Protein AF-A0A536Q8A3-F1 (afdb_monomer)

Mean predicted aligned error: 4.2 Å

pLDDT: mean 90.52, std 9.24, range [44.59, 96.56]

Solvent-accessible surface area (backbone atoms only — not comparable to full-atom values): 3479 Å² total; per-residue (Å²): 133,87,83,84,77,56,68,67,60,54,49,53,50,45,73,73,45,61,56,49,66,38,35,84,85,43,88,61,31,74,63,69,55,59,54,91,60,76,87,57,86,65,84,68,76,61,47,79,47,75,61,129

Sequence (52 aa):
MATVTSEQALGSLASSVHGSVLRAGDQAYDAARRIFNGMIDKRPRVIVQALG

Foldseek 3Di:
DDDDDDPVVLVVVCVVAQFHKDAVPDPCQVVQQDDPPNVDDDHDGIDTDGDD

Radius of gyration: 12.18 Å; Cα contacts (8 Å, |Δi|>4): 41; chains: 1; bounding box: 20×34×29 Å

Nearest PDB structures (foldseek):
  6fyg-assembly3_C  TM=7.907E-01  e=7.797E-03  Streptomyces maritimus
  6fyf-assembly3_C  TM=8.213E-01  e=9.659E-03  Streptomyces maritimus
  6fye-assembly1_B-2  TM=8.454E-01  e=1.592E-02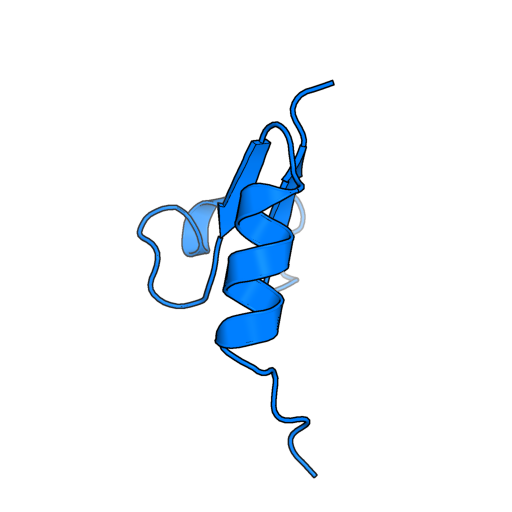  Streptomyces maritimus
  6fyc-assembly1_B-2  TM=8.308E-01  e=1.710E-02  Streptomyces maritimus
  4xlo-assembly1_C  TM=8.052E-01  e=2.625E-02  Streptomyces maritimus

Structure (mmCIF, N/CA/C/O backbone):
data_AF-A0A536Q8A3-F1
#
_entry.id   AF-A0A536Q8A3-F1
#
loop_
_atom_site.group_PDB
_atom_site.id
_atom_site.type_symbol
_atom_site.label_atom_id
_atom_site.label_alt_id
_atom_site.label_comp_id
_atom_site.label_asym_id
_atom_site.label_entity_id
_atom_site.label_seq_id
_atom_site.pdbx_PDB_ins_code
_atom_site.Cartn_x
_atom_site.Cartn_y
_atom_site.Cartn_z
_atom_site.occupancy
_atom_site.B_iso_or_equiv
_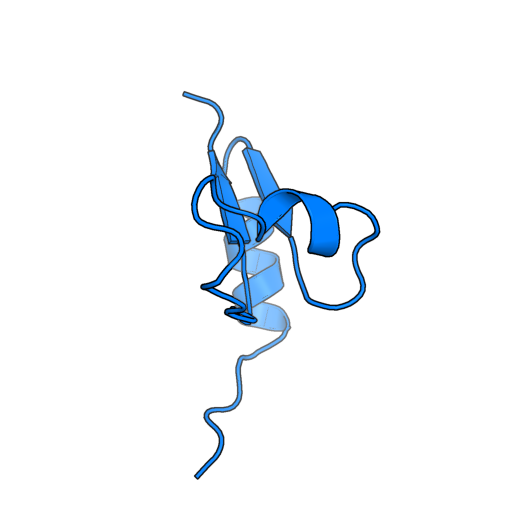atom_site.auth_seq_id
_atom_site.auth_comp_id
_atom_site.a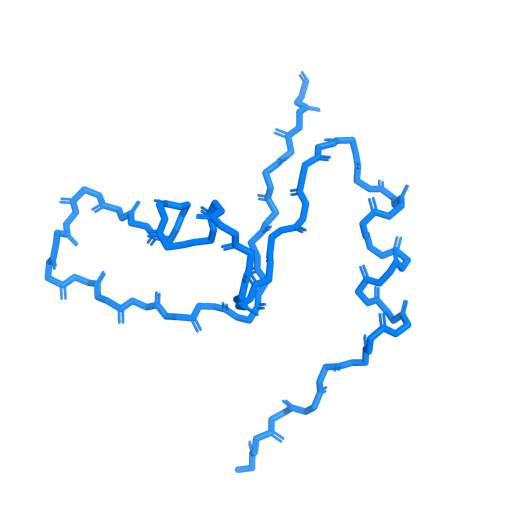uth_asym_id
_atom_site.auth_atom_id
_atom_site.pdbx_PDB_model_num
ATOM 1 N N . MET A 1 1 ? 1.416 -22.811 8.663 1.00 44.59 1 MET A N 1
ATOM 2 C CA . MET A 1 1 ? 0.426 -22.047 9.456 1.00 44.59 1 MET A CA 1
ATOM 3 C C . MET A 1 1 ? 0.187 -20.724 8.750 1.00 44.59 1 MET A C 1
ATOM 5 O O . MET A 1 1 ? 1.156 -20.016 8.510 1.00 44.59 1 MET A O 1
ATOM 9 N N . ALA A 1 2 ? -1.047 -20.419 8.345 1.00 61.91 2 ALA A N 1
ATOM 10 C CA . ALA A 1 2 ? -1.362 -19.109 7.778 1.00 61.91 2 ALA A CA 1
ATOM 11 C C . ALA A 1 2 ? -1.364 -18.076 8.913 1.00 61.91 2 ALA A C 1
ATOM 13 O O . ALA A 1 2 ? -2.052 -18.263 9.914 1.00 61.91 2 ALA A O 1
ATOM 14 N N . THR A 1 3 ? -0.567 -17.018 8.789 1.00 71.12 3 THR A N 1
ATOM 15 C CA . THR A 1 3 ? -0.612 -15.900 9.733 1.00 71.12 3 THR A CA 1
ATOM 16 C C . THR A 1 3 ? -1.933 -15.167 9.547 1.00 71.12 3 THR A C 1
ATOM 18 O O . THR A 1 3 ? -2.300 -14.811 8.428 1.00 71.12 3 THR A O 1
ATOM 21 N N . VAL A 1 4 ? -2.682 -14.969 10.630 1.00 77.44 4 VAL A N 1
ATOM 22 C CA . VAL A 1 4 ? -3.922 -14.184 10.618 1.00 77.44 4 VAL A CA 1
ATOM 23 C C . VAL A 1 4 ? -3.547 -12.708 10.757 1.00 77.44 4 VAL A C 1
ATOM 25 O O . VAL A 1 4 ? -2.695 -12.357 11.567 1.00 77.44 4 VAL A O 1
ATOM 28 N N . THR A 1 5 ? -4.157 -11.845 9.946 1.00 81.56 5 THR A N 1
ATOM 29 C CA . THR A 1 5 ? -3.974 -10.390 10.019 1.00 81.56 5 THR A CA 1
ATOM 30 C C . THR A 1 5 ? -5.281 -9.816 10.527 1.00 81.56 5 THR A C 1
ATOM 32 O O . THR A 1 5 ? -6.330 -10.121 9.964 1.00 81.56 5 THR A O 1
ATOM 35 N N . SER A 1 6 ? -5.222 -9.042 11.606 1.00 87.25 6 SER A N 1
ATOM 36 C CA . SER A 1 6 ? -6.406 -8.485 12.256 1.00 87.25 6 SER A CA 1
ATOM 37 C C . SER A 1 6 ? -6.980 -7.321 11.449 1.00 87.25 6 SER A C 1
ATOM 39 O O . SER A 1 6 ? -6.274 -6.349 11.187 1.00 87.25 6 SER A O 1
ATOM 41 N N . GLU A 1 7 ? -8.275 -7.366 11.130 1.00 87.00 7 GLU A N 1
ATOM 42 C CA . GLU A 1 7 ? -8.962 -6.283 10.405 1.00 87.00 7 GLU A CA 1
ATOM 43 C C . GLU A 1 7 ? -8.916 -4.948 11.159 1.00 87.00 7 GLU A C 1
ATOM 45 O O . GLU A 1 7 ? -8.743 -3.894 10.550 1.00 87.00 7 GLU A O 1
ATOM 50 N N . GLN A 1 8 ? -8.980 -4.997 12.494 1.00 89.88 8 GLN A N 1
ATOM 51 C CA . GLN A 1 8 ? -8.817 -3.818 13.348 1.00 89.88 8 GLN A CA 1
ATOM 52 C C . GLN A 1 8 ? -7.439 -3.172 13.162 1.00 89.88 8 GLN A C 1
ATOM 54 O O . GLN A 1 8 ? -7.350 -1.965 12.965 1.00 89.88 8 GLN A O 1
ATOM 59 N N . ALA A 1 9 ? -6.372 -3.978 13.145 1.00 90.06 9 ALA A N 1
ATOM 60 C CA . ALA A 1 9 ? -5.014 -3.481 12.935 1.00 90.06 9 ALA A CA 1
ATOM 61 C C . ALA A 1 9 ? -4.841 -2.875 11.533 1.00 90.06 9 ALA A C 1
ATOM 63 O O . ALA A 1 9 ? -4.177 -1.852 11.379 1.00 90.06 9 ALA A O 1
ATOM 64 N N . LEU A 1 10 ? -5.478 -3.461 10.513 1.00 89.69 10 LEU A N 1
ATOM 65 C CA . LEU A 1 10 ? -5.478 -2.903 9.159 1.00 89.69 10 LEU A CA 1
ATOM 66 C C . LEU A 1 10 ? -6.259 -1.591 9.058 1.00 89.69 10 LEU A C 1
ATOM 68 O O . LEU A 1 10 ? -5.871 -0.713 8.291 1.00 89.69 10 LEU A O 1
ATOM 72 N N . GLY A 1 11 ? -7.360 -1.460 9.801 1.00 90.81 11 GLY A N 1
ATOM 73 C CA . GLY A 1 11 ? -8.107 -0.208 9.915 1.00 90.81 11 GLY A CA 1
ATOM 74 C C . GLY A 1 11 ? -7.250 0.893 10.534 1.00 90.81 11 GLY A C 1
ATOM 75 O O . GLY A 1 11 ? -7.105 1.955 9.937 1.00 90.81 11 GLY A O 1
ATOM 76 N N . SER A 1 12 ? -6.600 0.610 11.666 1.00 93.31 12 SER A N 1
ATOM 77 C CA . SER A 1 12 ? -5.688 1.558 12.317 1.00 93.31 12 SER A CA 1
ATOM 78 C C . SER A 1 12 ? -4.521 1.966 11.415 1.00 93.31 12 SER A C 1
ATOM 80 O O . SER A 1 12 ? -4.196 3.147 11.351 1.00 93.31 12 SER A O 1
ATOM 82 N N . LEU A 1 13 ? -3.933 1.017 10.675 1.00 92.12 13 LEU A N 1
ATOM 83 C CA . LEU A 1 13 ? -2.870 1.302 9.707 1.00 92.12 13 LEU A CA 1
ATOM 84 C C . LEU A 1 13 ? -3.352 2.227 8.582 1.00 92.12 13 LEU A C 1
ATOM 86 O O . LEU A 1 13 ? -2.656 3.172 8.225 1.00 92.12 13 LEU A O 1
ATOM 90 N N . ALA A 1 14 ? -4.538 1.969 8.027 1.00 91.25 14 ALA A N 1
ATOM 91 C CA . ALA A 1 14 ? -5.110 2.817 6.985 1.00 91.25 14 ALA A CA 1
ATOM 92 C C . ALA A 1 14 ? -5.356 4.246 7.485 1.00 91.25 14 ALA A C 1
ATOM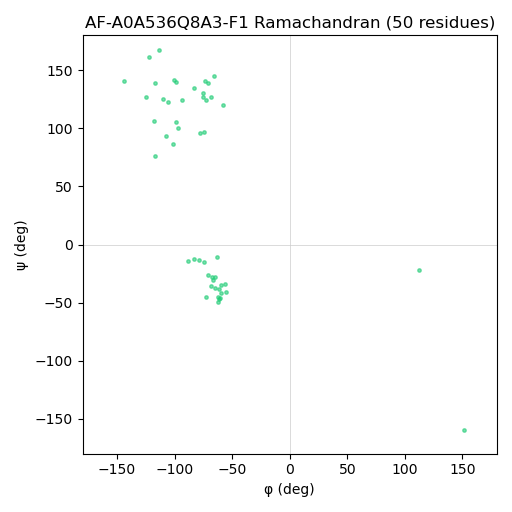 94 O O . ALA A 1 14 ? -5.095 5.196 6.757 1.00 91.25 14 ALA A O 1
ATOM 95 N N . SER A 1 15 ? -5.791 4.408 8.738 1.00 93.25 15 SER A N 1
ATOM 96 C CA . SER A 1 15 ? -5.977 5.728 9.348 1.00 93.25 15 SER A CA 1
ATOM 97 C C . SER A 1 15 ? -4.668 6.458 9.664 1.00 93.25 15 SER A C 1
ATOM 99 O O . SER A 1 15 ? -4.674 7.684 9.718 1.00 93.25 15 SER A O 1
ATOM 101 N N . SER A 1 16 ? -3.560 5.746 9.894 1.00 93.81 16 SER A N 1
ATOM 102 C CA . SER A 1 16 ? -2.267 6.363 10.230 1.00 93.81 16 SER A CA 1
ATOM 103 C C . SER A 1 16 ? -1.411 6.728 9.016 1.00 93.81 16 SER A C 1
ATOM 105 O O . SER A 1 16 ? -0.407 7.418 9.164 1.00 93.81 16 SER A O 1
ATOM 107 N N . VAL A 1 17 ? -1.743 6.219 7.828 1.00 93.94 17 VAL A N 1
ATOM 108 C CA . VAL A 1 17 ? -0.967 6.450 6.606 1.00 93.94 17 VAL A CA 1
ATOM 109 C C . VAL A 1 17 ? -1.543 7.640 5.845 1.00 93.94 17 VAL A C 1
ATOM 111 O O . VAL A 1 17 ? -2.698 7.629 5.430 1.00 93.94 17 VAL A O 1
ATOM 114 N N . HIS A 1 18 ? -0.702 8.633 5.565 1.00 93.00 18 HIS A N 1
ATOM 115 C CA . HIS A 1 18 ? -0.984 9.623 4.529 1.00 93.00 18 HIS A CA 1
ATOM 116 C C . HIS A 1 18 ? -0.779 8.950 3.167 1.00 93.00 18 HIS A C 1
ATOM 118 O O . HIS A 1 18 ? 0.353 8.759 2.730 1.00 93.00 18 HIS A O 1
ATOM 124 N N . GLY A 1 19 ? -1.858 8.468 2.549 1.00 93.06 19 GLY A N 1
ATOM 125 C CA . GLY A 1 19 ? -1.761 7.576 1.394 1.00 93.06 19 GLY A CA 1
ATOM 126 C C . GLY A 1 19 ? -2.939 6.622 1.259 1.00 93.06 19 GLY A C 1
ATOM 127 O O . GLY A 1 19 ? -4.014 6.851 1.804 1.00 93.06 19 GLY A O 1
ATOM 128 N N . SER A 1 20 ? -2.722 5.537 0.519 1.00 93.69 20 SER A N 1
ATOM 129 C CA . SER A 1 20 ? -3.690 4.449 0.343 1.00 93.69 20 SER A CA 1
ATOM 130 C C . SER A 1 20 ? -3.148 3.134 0.897 1.00 93.69 20 SER A C 1
ATOM 132 O O . SER A 1 20 ? -1.980 2.799 0.700 1.00 93.69 20 SER A O 1
ATOM 134 N N . VAL A 1 21 ? -4.005 2.362 1.565 1.00 95.25 21 VAL A N 1
ATOM 135 C CA . VAL A 1 21 ? -3.697 1.009 2.049 1.00 95.25 21 VAL A CA 1
ATOM 136 C C . VAL A 1 21 ? -4.639 0.030 1.358 1.00 95.25 21 VAL A C 1
ATOM 138 O O . VAL A 1 21 ? -5.822 -0.016 1.677 1.00 95.25 21 VAL A O 1
ATOM 141 N N . LEU A 1 22 ? -4.108 -0.733 0.405 1.00 95.06 22 LEU A N 1
ATOM 142 C CA . LEU A 1 22 ? -4.856 -1.641 -0.464 1.00 95.06 22 LEU A CA 1
ATOM 143 C C . LEU A 1 22 ? -4.781 -3.083 0.049 1.00 95.06 22 LEU A C 1
ATOM 145 O O . LEU A 1 22 ? -3.719 -3.558 0.466 1.00 95.06 22 LEU A O 1
ATOM 149 N N . ARG A 1 23 ? -5.897 -3.802 -0.030 1.00 92.94 23 ARG A N 1
ATOM 150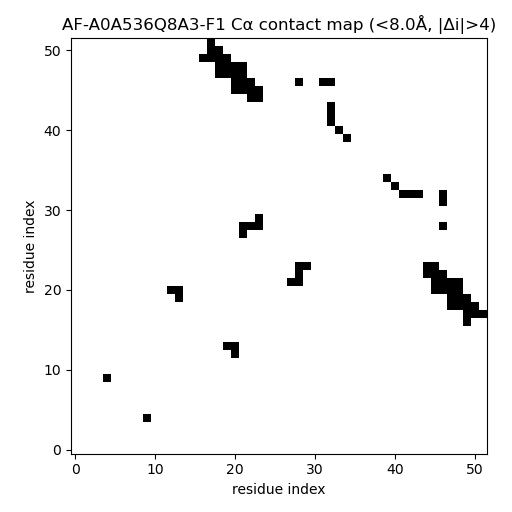 C CA . ARG A 1 23 ? -6.089 -5.189 0.407 1.00 92.94 23 ARG A CA 1
ATOM 151 C C . ARG A 1 23 ? -6.562 -6.057 -0.753 1.00 92.94 23 ARG A C 1
ATOM 153 O O . ARG A 1 23 ? -7.082 -5.569 -1.754 1.00 92.94 23 ARG A O 1
ATOM 160 N N . ALA A 1 24 ? -6.405 -7.370 -0.603 1.00 90.50 24 ALA A N 1
ATOM 161 C CA . ALA A 1 24 ? -6.984 -8.315 -1.550 1.00 90.50 24 ALA A CA 1
ATOM 162 C C . ALA A 1 24 ? -8.512 -8.119 -1.618 1.00 90.50 24 ALA A C 1
ATOM 164 O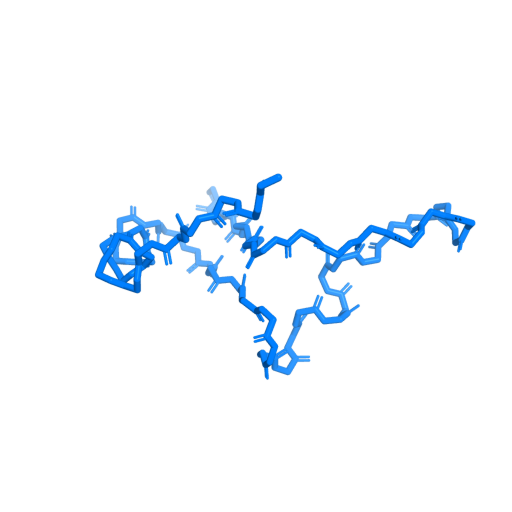 O . ALA A 1 24 ? -9.191 -8.250 -0.603 1.00 90.50 24 ALA A O 1
ATOM 165 N N . GLY A 1 25 ? -9.028 -7.800 -2.806 1.00 89.56 25 GLY A N 1
ATOM 166 C CA . GLY A 1 25 ? -10.435 -7.447 -3.034 1.00 89.56 25 GLY A CA 1
ATOM 167 C C . GLY A 1 25 ? -10.646 -5.987 -3.440 1.00 89.56 25 GLY A C 1
ATOM 168 O O . GLY A 1 25 ? -11.636 -5.689 -4.105 1.00 89.56 25 GLY A O 1
ATOM 169 N N . ASP A 1 26 ? -9.699 -5.095 -3.138 1.00 93.75 26 ASP A N 1
ATOM 170 C CA . ASP A 1 26 ? -9.770 -3.712 -3.605 1.00 93.75 26 ASP A CA 1
ATOM 171 C C . ASP A 1 26 ? -9.513 -3.638 -5.112 1.00 93.75 26 ASP A C 1
ATOM 173 O O . ASP A 1 26 ? -8.590 -4.267 -5.634 1.00 93.75 26 ASP A O 1
ATOM 177 N N . GLN A 1 27 ? -10.274 -2.800 -5.820 1.00 94.88 27 GLN A N 1
ATOM 178 C CA . GLN A 1 27 ? -10.167 -2.662 -7.279 1.00 94.88 27 GLN A CA 1
ATOM 179 C C . GLN A 1 27 ? -8.745 -2.290 -7.743 1.00 94.88 27 GLN A C 1
ATOM 181 O O . GLN A 1 27 ? -8.294 -2.732 -8.799 1.00 94.88 27 GLN A O 1
ATOM 186 N N . ALA A 1 28 ? -8.016 -1.501 -6.949 1.00 94.94 28 ALA A N 1
ATOM 187 C CA . ALA A 1 28 ? -6.654 -1.076 -7.269 1.00 94.94 28 ALA A CA 1
ATOM 188 C C . ALA A 1 28 ? -5.571 -2.110 -6.900 1.00 94.94 28 ALA A C 1
ATOM 190 O O . ALA A 1 28 ? -4.428 -1.972 -7.337 1.00 94.94 28 ALA A O 1
ATOM 191 N N . TYR A 1 29 ? -5.894 -3.152 -6.126 1.00 96.56 29 TYR A N 1
ATOM 192 C CA . TYR A 1 29 ? -4.915 -4.100 -5.581 1.00 96.56 29 TYR A CA 1
ATOM 193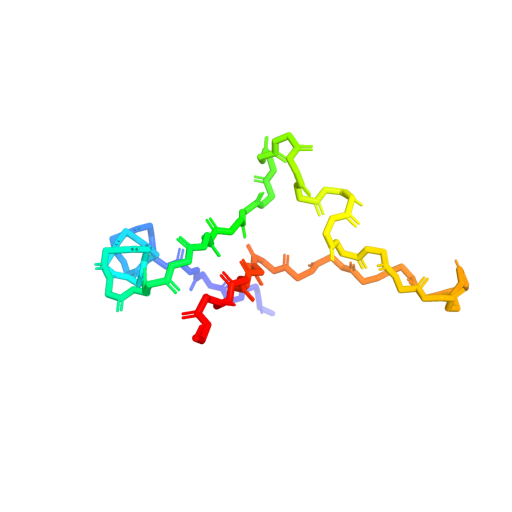 C C . TYR A 1 29 ? -4.152 -4.863 -6.671 1.00 96.56 29 TYR A C 1
ATOM 195 O O . TYR A 1 29 ? -2.921 -4.942 -6.641 1.00 96.56 29 TYR A O 1
ATOM 203 N N . ASP A 1 30 ? -4.870 -5.392 -7.666 1.00 95.38 30 ASP A N 1
ATOM 204 C CA . ASP A 1 30 ? -4.257 -6.164 -8.750 1.00 95.38 30 ASP A CA 1
ATOM 205 C C . ASP A 1 30 ? -3.354 -5.317 -9.644 1.00 95.38 30 ASP A C 1
ATOM 207 O O . ASP A 1 30 ? -2.371 -5.825 -10.183 1.00 95.38 30 ASP A O 1
ATOM 211 N N . ALA A 1 31 ? -3.663 -4.030 -9.797 1.00 95.50 31 ALA A N 1
ATOM 212 C CA . ALA A 1 31 ? -2.782 -3.103 -10.489 1.00 95.50 31 ALA A CA 1
ATOM 213 C C . ALA A 1 31 ? -1.551 -2.777 -9.629 1.00 95.50 31 ALA A C 1
ATOM 215 O O . ALA A 1 31 ? -0.429 -2.841 -10.125 1.00 95.50 31 ALA A O 1
ATOM 216 N N . ALA A 1 32 ? -1.744 -2.501 -8.336 1.00 96.12 32 ALA A N 1
ATOM 217 C CA . ALA A 1 32 ? -0.688 -2.065 -7.425 1.00 96.12 32 ALA A CA 1
ATOM 218 C C . ALA A 1 32 ? 0.374 -3.137 -7.129 1.00 96.12 32 ALA A C 1
ATOM 220 O O . ALA A 1 32 ? 1.521 -2.801 -6.848 1.00 96.12 32 ALA A O 1
ATOM 221 N N . ARG A 1 33 ? 0.023 -4.427 -7.192 1.00 96.19 33 ARG A N 1
ATOM 222 C CA . ARG A 1 33 ? 0.975 -5.533 -6.968 1.00 96.19 33 ARG A CA 1
ATOM 223 C C . ARG A 1 33 ? 1.878 -5.839 -8.166 1.00 96.19 33 ARG A C 1
ATOM 225 O O . ARG A 1 33 ? 2.810 -6.629 -8.026 1.00 96.19 33 ARG A O 1
ATOM 232 N N . ARG A 1 34 ? 1.573 -5.302 -9.353 1.00 96.00 34 ARG A N 1
ATOM 233 C CA . ARG A 1 34 ? 2.344 -5.584 -10.571 1.00 96.00 34 ARG A CA 1
ATOM 234 C C . ARG A 1 34 ? 3.660 -4.823 -10.536 1.00 96.00 34 ARG A C 1
ATOM 236 O O . ARG A 1 34 ? 3.687 -3.616 -10.325 1.00 96.00 34 ARG A O 1
ATOM 243 N N . ILE A 1 35 ? 4.739 -5.545 -10.805 1.00 94.94 35 ILE A N 1
ATOM 244 C CA . ILE A 1 35 ? 6.071 -4.977 -11.004 1.00 94.94 35 ILE A CA 1
ATOM 245 C C . ILE A 1 35 ? 6.509 -5.182 -12.452 1.00 94.94 35 ILE A C 1
ATOM 247 O O . ILE A 1 35 ? 5.900 -5.955 -13.188 1.00 94.94 35 ILE A O 1
ATOM 251 N N . PHE A 1 36 ? 7.585 -4.505 -12.855 1.00 96.12 36 PHE A N 1
ATOM 252 C CA . PHE A 1 36 ? 8.088 -4.558 -14.230 1.00 96.12 36 PHE A CA 1
ATOM 253 C C . PHE A 1 36 ? 8.386 -5.988 -14.711 1.00 96.12 36 PHE A C 1
ATOM 255 O O . PHE A 1 36 ? 8.057 -6.354 -15.836 1.00 96.12 36 PHE A O 1
ATOM 262 N N . ASN A 1 37 ? 8.977 -6.820 -13.848 1.00 95.00 37 ASN A N 1
ATOM 263 C CA . ASN A 1 37 ? 9.200 -8.222 -14.174 1.00 95.00 37 ASN A CA 1
ATOM 264 C C . ASN A 1 37 ? 7.897 -9.024 -14.027 1.00 95.00 37 ASN A C 1
ATOM 266 O O . ASN A 1 37 ? 7.571 -9.500 -12.938 1.00 95.00 37 ASN A O 1
ATOM 270 N N . GLY A 1 38 ? 7.195 -9.217 -15.144 1.00 91.75 38 GLY A N 1
ATOM 271 C CA . GLY A 1 38 ? 5.933 -9.958 -15.207 1.00 91.75 38 GLY A CA 1
ATOM 272 C C . GLY A 1 38 ? 6.019 -11.443 -14.832 1.00 91.75 38 GLY A C 1
ATOM 273 O O . GLY A 1 38 ? 4.982 -12.067 -14.637 1.00 91.75 38 GLY A O 1
ATOM 274 N N . MET A 1 39 ? 7.220 -12.016 -14.683 1.00 94.88 39 MET A N 1
ATOM 275 C CA . MET A 1 39 ? 7.376 -13.382 -14.165 1.00 94.88 39 MET A CA 1
ATOM 276 C C . MET A 1 39 ? 7.136 -13.473 -12.650 1.00 94.88 39 MET A C 1
ATOM 278 O O . MET A 1 39 ? 6.972 -14.568 -12.116 1.00 94.88 39 MET A O 1
ATOM 282 N N . ILE A 1 40 ? 7.134 -12.344 -11.935 1.00 94.94 40 ILE A N 1
ATOM 283 C CA . ILE A 1 40 ? 6.937 -12.311 -10.486 1.00 94.94 40 ILE A 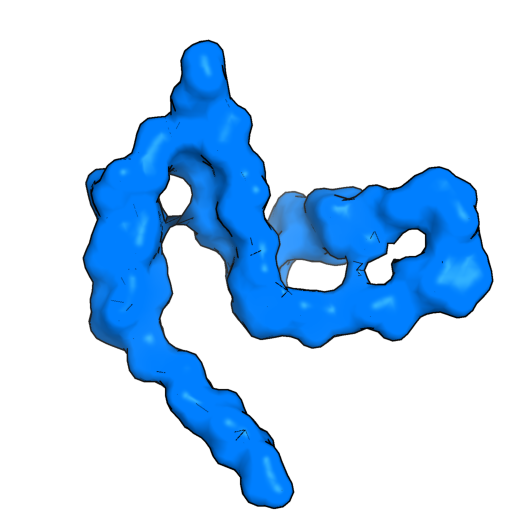CA 1
ATOM 284 C C . ILE A 1 40 ? 5.466 -12.009 -10.181 1.00 94.94 40 ILE A C 1
ATOM 286 O O . ILE A 1 40 ? 5.043 -10.854 -10.168 1.00 94.94 40 ILE A O 1
ATOM 290 N N . ASP A 1 41 ? 4.701 -13.058 -9.864 1.00 94.88 41 ASP A N 1
ATOM 291 C CA . ASP A 1 41 ? 3.329 -12.950 -9.351 1.00 94.88 41 ASP A CA 1
ATOM 292 C C . ASP A 1 41 ? 3.299 -13.163 -7.828 1.00 94.88 41 ASP A C 1
ATOM 294 O O . ASP A 1 41 ? 3.111 -14.277 -7.335 1.00 94.88 41 ASP A O 1
ATOM 298 N N . LYS A 1 42 ? 3.512 -12.087 -7.059 1.00 94.56 42 LYS A N 1
ATOM 299 C CA . LYS A 1 42 ? 3.315 -12.101 -5.601 1.00 94.56 42 LYS A CA 1
ATOM 300 C C . LYS A 1 42 ? 1.977 -11.470 -5.227 1.00 94.56 42 LYS A C 1
ATOM 302 O O . LYS A 1 42 ? 1.569 -10.452 -5.783 1.00 94.56 42 LYS A O 1
ATOM 307 N N . ARG A 1 43 ? 1.325 -12.066 -4.225 1.00 94.50 43 ARG A N 1
ATOM 308 C CA . ARG A 1 43 ? 0.026 -11.637 -3.687 1.00 94.50 43 ARG A CA 1
ATOM 309 C C . ARG A 1 43 ? 0.167 -11.216 -2.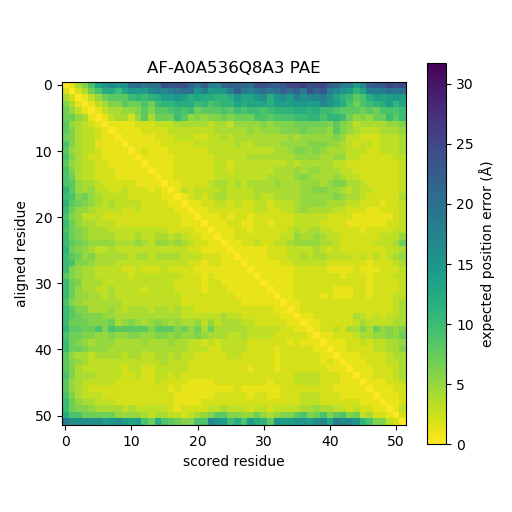220 1.00 94.50 43 ARG A C 1
ATOM 311 O O . ARG A 1 43 ? -0.145 -12.002 -1.325 1.00 94.50 43 ARG A O 1
ATOM 318 N N . PRO A 1 44 ? 0.720 -10.019 -1.946 1.00 93.69 44 PRO A N 1
ATOM 319 C CA . PRO A 1 44 ? 0.879 -9.524 -0.579 1.00 93.69 44 PRO A CA 1
ATOM 320 C C . PRO A 1 44 ? -0.484 -9.282 0.075 1.00 93.69 44 PRO A C 1
ATOM 322 O O . PRO A 1 44 ? -1.413 -8.834 -0.580 1.00 93.69 44 PRO A O 1
ATOM 325 N N . ARG A 1 45 ? -0.629 -9.522 1.379 1.00 91.62 45 ARG A N 1
ATOM 326 C CA . ARG A 1 45 ? -1.921 -9.291 2.055 1.00 91.62 45 ARG A CA 1
ATOM 327 C C . ARG A 1 45 ? -2.344 -7.818 2.087 1.00 91.62 45 ARG A C 1
ATOM 329 O O . ARG A 1 45 ? -3.536 -7.536 2.144 1.00 91.62 45 ARG A O 1
ATOM 336 N N . VAL A 1 46 ? -1.365 -6.914 2.078 1.00 93.81 46 VAL A N 1
ATOM 337 C CA . VAL A 1 46 ? -1.535 -5.462 2.194 1.00 93.81 46 VAL A CA 1
ATOM 338 C C . VAL A 1 46 ? -0.493 -4.773 1.319 1.00 93.81 46 VAL A C 1
ATOM 340 O O . VAL A 1 46 ? 0.657 -5.213 1.282 1.00 93.81 46 VAL A O 1
ATOM 343 N N . ILE A 1 47 ? -0.879 -3.690 0.649 1.00 95.75 47 ILE A N 1
ATOM 344 C CA . ILE A 1 47 ? 0.012 -2.800 -0.102 1.00 95.75 47 ILE A CA 1
ATOM 345 C C . ILE A 1 47 ? -0.199 -1.381 0.416 1.00 95.75 47 ILE A C 1
ATOM 347 O O . ILE A 1 47 ? -1.327 -0.901 0.442 1.00 95.75 47 ILE A O 1
ATOM 351 N N . VAL A 1 48 ? 0.878 -0.706 0.815 1.00 95.88 48 VAL A N 1
ATOM 352 C CA . VAL A 1 48 ? 0.829 0.690 1.263 1.00 95.88 48 VAL A CA 1
ATOM 353 C C . VAL A 1 48 ? 1.413 1.582 0.173 1.00 95.88 48 VAL A C 1
ATOM 355 O O . VAL A 1 48 ? 2.559 1.400 -0.232 1.00 95.88 48 VAL A O 1
ATOM 358 N N . GLN A 1 49 ? 0.626 2.546 -0.291 1.00 94.62 49 GLN A N 1
ATOM 359 C CA . GLN A 1 49 ? 1.038 3.610 -1.201 1.00 94.62 49 GLN A CA 1
ATOM 360 C C . GLN A 1 49 ? 1.093 4.916 -0.409 1.00 94.62 49 GLN A C 1
ATOM 362 O O . GLN A 1 49 ? 0.071 5.576 -0.228 1.00 94.62 49 GLN A O 1
ATOM 367 N N . ALA A 1 50 ? 2.272 5.248 0.113 1.00 93.94 50 ALA A N 1
ATOM 368 C CA . ALA A 1 50 ? 2.484 6.480 0.866 1.00 93.94 50 ALA A CA 1
ATOM 369 C C . ALA A 1 50 ? 2.513 7.704 -0.066 1.00 93.94 50 ALA A C 1
ATOM 371 O O . ALA A 1 50 ? 3.084 7.649 -1.156 1.00 93.94 50 ALA A O 1
ATOM 372 N N . LEU A 1 51 ? 1.911 8.801 0.387 1.00 90.12 51 LEU A N 1
ATOM 373 C CA . LEU A 1 51 ? 2.013 10.136 -0.194 1.00 90.12 51 LEU A CA 1
ATOM 374 C C . LEU A 1 51 ? 3.051 10.895 0.641 1.00 90.12 51 LEU A C 1
ATOM 376 O O . LEU A 1 51 ? 2.793 11.208 1.804 1.00 90.12 51 LEU A O 1
ATOM 380 N N . GLY A 1 52 ? 4.244 11.073 0.076 1.00 74.75 52 GLY A N 1
ATOM 381 C CA . GLY A 1 52 ? 5.313 11.891 0.659 1.00 74.75 52 GLY A CA 1
ATOM 382 C C . GLY A 1 52 ? 5.142 13.370 0.356 1.00 74.75 52 GLY A C 1
ATOM 383 O O . GLY A 1 52 ? 4.473 13.685 -0.655 1.00 74.75 52 GLY A O 1
#

Secondary structure (DSSP, 8-state):
-PPP--HHHHHHHHHH-SEEEEETT-TTHHHHT--S-TT-----SEEEEE--